Protein AF-A0A960M6W9-F1 (afdb_monomer)

pLDDT: mean 75.36, std 8.05, range [42.19, 85.88]

Radius of gyration: 15.69 Å; Cα contacts (8 Å, |Δi|>4): 176; chains: 1; bounding box: 35×28×47 Å

Solvent-accessible surface area (backbone atoms only — not comparable to full-atom values): 6642 Å² total; per-residue (Å²): 131,82,80,74,51,56,69,56,52,51,50,52,54,49,73,71,55,63,94,80,65,53,71,72,55,49,53,51,59,43,68,78,45,85,44,49,80,48,76,44,74,79,48,75,82,60,88,87,55,47,81,38,79,92,74,52,22,42,75,51,67,49,72,37,36,35,45,54,39,35,37,36,89,78,28,37,28,35,37,93,58,71,43,76,29,70,34,52,35,45,50,79,56,29,54,49,38,49,50,54,43,50,45,51,38,58,72,57,36,42,82,76,53,116

Foldseek 3Di:
DPPPDQLNQLVVLLVPQDLDDFPVRVVVSQVVGQKDKDKDWPDDDPPPWDQDPVQRFIPAKDKTWIWIWMAHPNWIKTAPGTFIFTAGRHPVVNRSSVSVSVSVGSVRIDTDGD

Structure (mmCIF, N/CA/C/O backbone):
data_AF-A0A960M6W9-F1
#
_entry.id   AF-A0A960M6W9-F1
#
loop_
_atom_site.group_PDB
_atom_site.id
_atom_site.type_symbol
_atom_site.label_atom_id
_atom_site.label_alt_id
_atom_site.label_comp_id
_atom_site.label_asym_id
_atom_site.label_entity_id
_atom_site.label_seq_id
_atom_site.pdbx_PDB_ins_code
_atom_site.Cartn_x
_atom_site.Cartn_y
_atom_site.Cartn_z
_atom_site.occupancy
_atom_site.B_iso_or_equiv
_atom_site.auth_seq_id
_atom_site.auth_comp_id
_atom_site.auth_asym_id
_atom_site.auth_atom_id
_atom_site.pdbx_PDB_model_num
ATOM 1 N N . MET A 1 1 ? -9.939 10.758 29.328 1.00 42.34 1 MET A N 1
ATOM 2 C CA . MET A 1 1 ? -9.368 10.614 27.974 1.00 42.34 1 MET A CA 1
ATOM 3 C C . MET A 1 1 ? -10.519 10.408 27.014 1.00 42.34 1 MET A C 1
ATOM 5 O O . MET A 1 1 ? -11.223 9.415 27.129 1.00 42.34 1 MET A O 1
ATOM 9 N N . THR A 1 2 ? -10.786 11.379 26.151 1.00 42.19 2 THR A N 1
ATOM 10 C CA . THR A 1 2 ? -11.757 11.247 25.062 1.00 42.19 2 THR A CA 1
ATOM 11 C C . THR A 1 2 ? -11.259 10.139 24.138 1.00 42.19 2 THR A C 1
ATOM 13 O O . THR A 1 2 ? -10.174 10.274 23.578 1.00 42.19 2 THR A O 1
ATOM 16 N N . MET A 1 3 ? -11.999 9.031 24.009 1.00 45.12 3 MET A N 1
ATOM 17 C CA . MET A 1 3 ? -11.728 8.047 22.957 1.00 45.12 3 MET A CA 1
ATOM 18 C C . MET A 1 3 ? -11.797 8.792 21.625 1.00 45.12 3 MET A C 1
ATOM 20 O O . MET A 1 3 ? -12.884 9.170 21.186 1.00 45.12 3 MET A O 1
ATOM 24 N N . GLN A 1 4 ? -10.649 9.049 20.997 1.00 57.34 4 GLN A N 1
ATOM 25 C CA . GLN A 1 4 ? -10.641 9.456 19.600 1.00 57.34 4 GLN A CA 1
ATOM 26 C C . GLN A 1 4 ? -11.316 8.329 18.822 1.00 57.34 4 GLN A C 1
ATOM 28 O O . GLN A 1 4 ? -10.872 7.180 18.846 1.00 57.34 4 GLN A O 1
ATOM 33 N N . ASN A 1 5 ? -12.460 8.648 18.218 1.00 74.25 5 ASN A N 1
ATOM 34 C CA . ASN A 1 5 ? -13.199 7.724 17.376 1.00 74.25 5 ASN A CA 1
ATOM 35 C C . ASN A 1 5 ? -12.236 7.215 16.293 1.00 74.25 5 ASN A C 1
ATOM 37 O O . ASN A 1 5 ? -11.674 8.016 15.555 1.00 74.25 5 ASN A O 1
ATOM 41 N N . ALA A 1 6 ? -12.026 5.900 16.211 1.00 73.38 6 ALA A N 1
ATOM 42 C CA . ALA A 1 6 ? -11.068 5.305 15.279 1.00 73.38 6 ALA A CA 1
ATOM 43 C C . ALA A 1 6 ? -11.304 5.753 13.823 1.00 73.38 6 ALA A C 1
ATOM 45 O O . ALA A 1 6 ? -10.352 6.037 13.099 1.00 73.38 6 ALA A O 1
ATOM 46 N N . SER A 1 7 ? -12.570 5.929 13.433 1.00 74.00 7 SER A N 1
ATOM 47 C CA . SER A 1 7 ? -12.940 6.459 12.114 1.00 74.00 7 SER A CA 1
ATOM 48 C C . SER A 1 7 ? -12.500 7.917 11.934 1.00 74.00 7 SER A C 1
ATOM 50 O O . SER A 1 7 ? -12.033 8.297 10.867 1.00 74.00 7 SER A O 1
ATOM 52 N N . TYR A 1 8 ? -12.597 8.729 12.992 1.00 78.06 8 TYR A N 1
ATOM 53 C CA . TYR A 1 8 ? -12.128 10.117 12.996 1.00 78.06 8 TYR A CA 1
ATOM 54 C C . TYR A 1 8 ? -10.600 10.198 12.871 1.00 78.06 8 TYR A C 1
ATOM 56 O O . TYR A 1 8 ? -10.098 11.034 12.125 1.00 78.06 8 TYR A O 1
ATOM 64 N N . THR A 1 9 ? -9.857 9.314 13.543 1.00 75.50 9 THR A N 1
ATOM 65 C CA . THR A 1 9 ? -8.392 9.239 13.420 1.00 75.50 9 THR A CA 1
ATOM 66 C C . THR A 1 9 ? -7.966 8.890 11.992 1.00 75.50 9 THR A C 1
ATOM 68 O O . THR A 1 9 ? -7.112 9.571 11.429 1.00 75.50 9 THR A O 1
ATOM 71 N N . ILE A 1 10 ? -8.602 7.886 11.375 1.00 75.38 10 ILE A N 1
ATOM 72 C CA . ILE A 1 10 ? -8.337 7.485 9.982 1.00 75.38 10 ILE A CA 1
ATOM 73 C C . ILE A 1 10 ? -8.648 8.631 9.014 1.00 75.38 10 ILE A C 1
ATOM 75 O O . ILE A 1 10 ? -7.830 8.960 8.152 1.00 75.38 10 ILE A O 1
ATOM 79 N N . GLN A 1 11 ? -9.801 9.284 9.191 1.00 75.31 11 GLN A N 1
ATOM 80 C CA . GLN A 1 11 ? -10.196 10.427 8.374 1.00 75.31 11 GLN A CA 1
ATOM 81 C C . GLN A 1 11 ? -9.175 11.570 8.481 1.00 75.31 11 GLN A C 1
ATOM 83 O O . GLN A 1 11 ? -8.697 12.070 7.464 1.00 75.31 11 GLN A O 1
ATOM 88 N N . LYS A 1 12 ? -8.792 11.958 9.705 1.00 75.56 12 LYS A N 1
ATOM 89 C CA . LYS A 1 12 ? -7.827 13.043 9.933 1.00 75.56 12 LYS A CA 1
ATOM 90 C C . LYS A 1 12 ? -6.442 12.723 9.387 1.00 75.56 12 LYS A C 1
ATOM 92 O O . LYS A 1 12 ? -5.793 13.611 8.840 1.00 75.56 12 LYS A O 1
ATOM 97 N N . PHE A 1 13 ? -5.998 11.473 9.488 1.00 75.56 13 PHE A N 1
ATOM 98 C CA . PHE A 1 13 ? -4.740 11.047 8.883 1.00 75.56 13 PHE A CA 1
ATOM 99 C C . PHE A 1 13 ? -4.743 11.228 7.363 1.00 75.56 13 PHE A C 1
ATOM 101 O O . PHE A 1 13 ? -3.804 11.790 6.804 1.00 75.56 13 PHE A O 1
ATOM 108 N N . SER A 1 14 ? -5.821 10.817 6.697 1.00 71.25 14 SER A N 1
ATOM 109 C CA . SER A 1 14 ? -5.937 10.960 5.247 1.00 71.25 14 SER A CA 1
ATOM 110 C C . SER A 1 14 ? -6.035 12.421 4.782 1.00 71.25 14 SER A C 1
ATOM 112 O O . SER A 1 14 ? -5.456 12.797 3.758 1.00 71.25 14 SER A O 1
ATOM 114 N N . GLU A 1 15 ? -6.723 13.274 5.550 1.00 72.19 15 GLU A N 1
ATOM 115 C CA . GLU A 1 15 ? -6.783 14.724 5.308 1.00 72.19 15 GLU A CA 1
ATOM 116 C C . GLU A 1 15 ? -5.389 15.373 5.380 1.00 72.19 15 GLU A C 1
ATOM 118 O O . GLU A 1 15 ? -5.071 16.246 4.572 1.00 72.19 15 GLU A O 1
ATOM 123 N N . ASN A 1 16 ? -4.534 14.899 6.290 1.00 68.00 16 ASN A N 1
ATOM 124 C CA . ASN A 1 16 ? -3.174 15.400 6.503 1.00 68.00 16 ASN A CA 1
ATOM 125 C C . ASN A 1 16 ? -2.128 14.800 5.553 1.00 68.00 16 ASN A C 1
ATOM 127 O O . ASN A 1 16 ? -0.936 14.997 5.773 1.00 68.00 16 ASN A O 1
ATOM 131 N N . PHE A 1 17 ? -2.542 14.080 4.508 1.00 66.00 17 PHE A N 1
ATOM 132 C CA . PHE A 1 17 ? -1.644 13.456 3.539 1.00 66.00 17 PHE A CA 1
ATOM 133 C C . PHE A 1 17 ? -1.395 14.384 2.326 1.00 66.00 17 PHE A C 1
ATOM 135 O O . PHE A 1 17 ? -2.257 14.460 1.433 1.00 66.00 17 PHE A O 1
ATOM 142 N N . PRO A 1 18 ? -0.261 15.119 2.255 1.00 62.88 18 PRO A N 1
ATOM 143 C CA . PRO A 1 18 ? 0.107 15.923 1.095 1.00 62.88 18 PRO A CA 1
ATOM 144 C C . PRO A 1 18 ? 0.185 15.115 -0.200 1.00 62.88 18 PRO A C 1
ATOM 146 O O . PRO A 1 18 ? 0.580 13.955 -0.202 1.00 62.88 18 PRO A O 1
ATOM 149 N N . LYS A 1 19 ? -0.097 15.786 -1.325 1.00 58.53 19 LYS A N 1
ATOM 150 C CA . LYS A 1 19 ? 0.088 15.232 -2.681 1.00 58.53 19 LYS A CA 1
ATOM 151 C C . LYS A 1 19 ? 1.548 14.898 -3.010 1.00 58.53 19 LYS A C 1
ATOM 153 O O . LYS A 1 19 ? 1.804 14.161 -3.947 1.00 58.53 19 LYS A O 1
ATOM 158 N N . ILE A 1 20 ? 2.510 15.477 -2.287 1.00 58.44 20 ILE A N 1
ATOM 159 C CA . ILE A 1 20 ? 3.940 15.202 -2.456 1.00 58.44 20 ILE A CA 1
ATOM 160 C C . ILE A 1 20 ? 4.497 14.840 -1.083 1.00 58.44 20 ILE A C 1
ATOM 162 O O . ILE A 1 20 ? 4.902 15.704 -0.308 1.00 58.44 20 ILE A O 1
ATOM 166 N N . ILE A 1 21 ? 4.469 13.550 -0.779 1.00 65.69 21 ILE A N 1
ATOM 167 C CA . ILE A 1 21 ? 5.157 12.941 0.357 1.00 65.69 21 ILE A CA 1
ATOM 168 C C . ILE A 1 21 ? 6.242 12.033 -0.207 1.00 65.69 21 ILE A C 1
ATOM 170 O O . ILE A 1 21 ? 6.037 11.398 -1.235 1.00 65.69 21 ILE A O 1
ATOM 174 N N . LYS A 1 22 ? 7.392 11.960 0.462 1.00 70.19 22 LYS A N 1
ATOM 175 C CA . LYS A 1 22 ? 8.356 10.873 0.254 1.00 70.19 22 LYS A CA 1
ATOM 176 C C . LYS A 1 22 ? 8.085 9.733 1.240 1.00 70.19 22 LYS A C 1
ATOM 178 O O . LYS A 1 22 ? 7.663 9.993 2.363 1.00 70.19 22 LYS A O 1
ATOM 183 N N . ILE A 1 23 ? 8.424 8.490 0.910 1.00 69.06 23 ILE A N 1
ATOM 184 C CA . ILE A 1 23 ? 8.263 7.279 1.735 1.00 69.06 23 ILE A CA 1
ATOM 185 C C . ILE A 1 23 ? 8.838 7.484 3.137 1.00 69.06 23 ILE A C 1
ATOM 187 O O . ILE A 1 23 ? 8.216 7.102 4.121 1.00 69.06 23 ILE A O 1
ATOM 191 N N . LYS A 1 24 ? 9.995 8.147 3.261 1.00 71.06 24 LYS A N 1
ATOM 192 C CA . LYS A 1 24 ? 10.576 8.464 4.577 1.00 71.06 24 LYS A CA 1
ATOM 193 C C . LYS A 1 24 ? 9.666 9.369 5.413 1.00 71.06 24 LYS A C 1
ATOM 195 O O . LYS A 1 24 ? 9.495 9.118 6.595 1.00 71.06 24 LYS A O 1
ATOM 200 N N . GLN A 1 25 ? 9.065 10.389 4.802 1.00 70.50 25 GLN A N 1
ATOM 201 C CA . GLN A 1 25 ? 8.124 11.286 5.480 1.00 70.50 25 GLN A CA 1
ATOM 202 C C . GLN A 1 25 ? 6.811 10.570 5.806 1.00 70.50 25 GLN A C 1
ATOM 204 O O . GLN A 1 25 ? 6.252 10.796 6.870 1.00 70.50 25 GLN A O 1
ATOM 209 N N . PHE A 1 26 ? 6.349 9.669 4.932 1.00 74.88 26 PHE A N 1
ATOM 210 C CA . PHE A 1 26 ? 5.200 8.806 5.209 1.00 74.88 26 PHE A CA 1
ATOM 211 C C . PHE A 1 26 ? 5.433 7.932 6.445 1.00 74.88 26 PHE A C 1
ATOM 213 O O . PHE A 1 26 ? 4.577 7.876 7.320 1.00 74.88 26 PHE A O 1
ATOM 220 N N . ILE A 1 27 ? 6.598 7.284 6.538 1.00 71.00 27 ILE A N 1
ATOM 221 C CA . ILE A 1 27 ? 6.949 6.432 7.680 1.00 71.00 27 ILE A CA 1
ATOM 222 C C . ILE A 1 27 ? 6.912 7.232 8.985 1.00 71.00 27 ILE A C 1
ATOM 224 O O . ILE A 1 27 ? 6.342 6.759 9.964 1.00 71.00 27 ILE A O 1
ATOM 228 N N . GLU A 1 28 ? 7.478 8.440 9.004 1.00 75.44 28 GLU A N 1
ATOM 229 C CA . GLU A 1 28 ? 7.428 9.299 10.193 1.00 75.44 28 GLU A CA 1
ATOM 230 C C . GLU A 1 28 ? 5.993 9.742 10.518 1.00 75.44 28 GLU A C 1
ATOM 232 O O . GLU A 1 28 ? 5.568 9.622 11.664 1.00 75.44 28 GLU A O 1
ATOM 237 N N . LEU A 1 29 ? 5.197 10.121 9.512 1.00 73.06 29 LEU A N 1
ATOM 238 C CA . LEU A 1 29 ? 3.785 10.468 9.705 1.00 73.06 29 LEU A CA 1
ATOM 239 C C . LEU A 1 29 ? 2.959 9.317 10.279 1.00 73.06 29 LEU A C 1
ATOM 241 O O . LEU A 1 29 ? 2.060 9.573 11.067 1.00 73.06 29 LEU A O 1
ATOM 245 N N . VAL A 1 30 ? 3.224 8.066 9.894 1.00 75.56 30 VAL A N 1
ATOM 246 C CA . VAL A 1 30 ? 2.539 6.900 10.474 1.00 75.56 30 VAL A CA 1
ATOM 247 C C . VAL A 1 30 ? 2.988 6.670 11.918 1.00 75.56 30 VAL A C 1
ATOM 249 O O . VAL A 1 30 ? 2.145 6.438 12.778 1.00 75.56 30 VAL A O 1
ATOM 252 N N . LYS A 1 31 ? 4.291 6.785 12.210 1.00 75.25 31 LYS A N 1
ATOM 253 C CA . LYS A 1 31 ? 4.834 6.609 13.571 1.00 75.25 31 LYS A CA 1
ATOM 254 C C . LYS A 1 31 ? 4.301 7.628 14.577 1.00 75.25 31 LYS A C 1
ATOM 256 O O . LYS A 1 31 ? 4.180 7.306 15.753 1.00 75.25 31 LYS A O 1
ATOM 261 N N . GLU A 1 32 ? 4.021 8.851 14.136 1.00 77.50 32 GLU A N 1
ATOM 262 C CA . GLU A 1 32 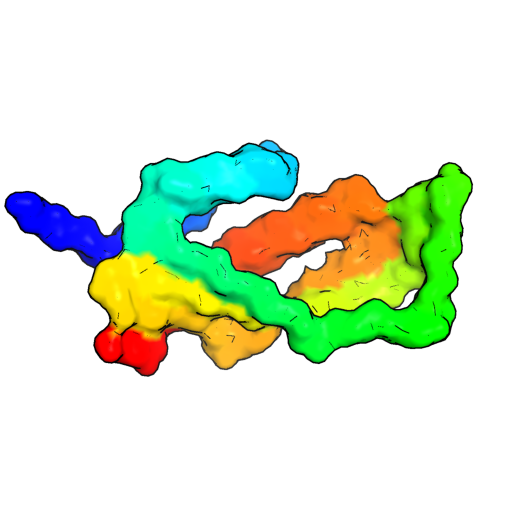? 3.475 9.912 14.990 1.00 77.50 32 GLU A CA 1
ATOM 263 C C . GLU A 1 32 ? 1.994 9.696 15.359 1.00 77.50 32 GLU A C 1
ATOM 265 O O . GLU A 1 32 ? 1.452 10.434 16.185 1.00 77.50 32 GLU A O 1
ATOM 270 N N . GLN A 1 33 ? 1.318 8.705 14.766 1.00 73.12 33 GLN A N 1
ATOM 271 C CA . GLN A 1 33 ? -0.111 8.464 14.960 1.00 73.12 33 GLN A CA 1
ATOM 272 C C . GLN A 1 33 ? -0.397 7.281 15.889 1.00 73.12 33 GLN A C 1
ATOM 274 O O . GLN A 1 33 ? 0.427 6.406 16.128 1.00 73.12 33 GLN A O 1
ATOM 279 N N . VAL A 1 34 ? -1.628 7.239 16.401 1.00 77.81 34 VAL A N 1
ATOM 280 C CA . VAL A 1 34 ? -2.128 6.199 17.323 1.00 77.81 34 VAL A CA 1
ATOM 281 C C . VAL A 1 34 ? -2.654 4.947 16.605 1.00 77.81 34 VAL A C 1
ATOM 283 O O . VAL A 1 34 ? -3.575 4.286 17.089 1.00 77.81 34 VAL A O 1
ATOM 286 N N . PHE A 1 35 ? -2.128 4.641 15.421 1.00 77.00 35 PHE A N 1
ATOM 287 C CA . PHE A 1 35 ? -2.540 3.479 14.642 1.00 77.00 35 PHE A CA 1
ATOM 288 C C . PHE A 1 35 ? -1.358 2.825 13.939 1.00 77.00 35 PHE A C 1
ATOM 290 O O . PHE A 1 35 ? -0.337 3.452 13.674 1.00 77.00 35 PHE A O 1
ATOM 297 N N . GLU A 1 36 ? -1.544 1.564 13.578 1.00 80.94 36 GLU A N 1
ATOM 298 C CA . GLU A 1 36 ? -0.593 0.794 12.786 1.00 80.94 36 GLU A CA 1
ATOM 299 C C . GLU A 1 36 ? -1.127 0.639 11.357 1.00 80.94 36 GLU A C 1
ATOM 301 O O . GLU A 1 36 ? -2.329 0.443 11.162 1.00 80.94 36 GLU A O 1
ATOM 306 N N . ILE A 1 37 ? -0.245 0.744 10.357 1.00 81.19 37 ILE A N 1
ATOM 307 C CA . ILE A 1 37 ? -0.551 0.422 8.956 1.00 81.19 37 ILE A CA 1
ATOM 308 C C . ILE A 1 37 ? 0.347 -0.729 8.522 1.00 81.19 37 ILE A C 1
ATOM 310 O O . ILE A 1 37 ? 1.571 -0.605 8.513 1.00 81.19 37 ILE A O 1
ATOM 314 N N . GLU A 1 38 ? -0.277 -1.815 8.089 1.00 81.19 38 GLU A N 1
ATOM 315 C CA . GLU A 1 38 ? 0.365 -2.935 7.410 1.00 81.19 38 GLU A CA 1
ATOM 316 C C . GLU A 1 38 ? -0.043 -2.909 5.932 1.00 81.19 38 GLU A C 1
ATOM 318 O O . GLU A 1 38 ? -1.198 -2.632 5.609 1.00 81.19 38 GLU A O 1
ATOM 323 N N . ILE A 1 39 ? 0.896 -3.155 5.017 1.00 76.00 39 ILE A N 1
ATOM 324 C CA . ILE A 1 39 ? 0.630 -3.171 3.572 1.00 76.00 39 ILE A CA 1
ATOM 325 C C . ILE A 1 39 ? 1.148 -4.483 3.003 1.00 76.00 39 ILE A C 1
ATOM 327 O O . ILE A 1 39 ? 2.357 -4.679 2.886 1.00 76.00 39 ILE A O 1
ATOM 331 N N . ASP A 1 40 ? 0.223 -5.345 2.591 1.00 77.38 40 ASP A N 1
ATOM 332 C CA . ASP A 1 40 ? 0.566 -6.578 1.893 1.00 77.38 40 ASP A CA 1
ATOM 333 C C . ASP A 1 40 ? 0.602 -6.351 0.385 1.00 77.38 40 ASP A C 1
ATOM 335 O O . ASP A 1 40 ? -0.373 -5.883 -0.209 1.00 77.38 40 ASP A O 1
ATOM 339 N N . PHE A 1 41 ? 1.705 -6.740 -0.253 1.00 72.81 41 PHE A N 1
ATOM 340 C CA . PHE A 1 41 ? 1.821 -6.774 -1.709 1.00 72.81 41 PHE A CA 1
ATOM 341 C C . PHE A 1 41 ? 1.444 -8.169 -2.207 1.00 72.81 41 PHE A C 1
ATOM 343 O O . PHE A 1 41 ? 2.179 -9.136 -2.008 1.00 72.81 41 PHE A O 1
ATOM 350 N N . ILE A 1 42 ? 0.290 -8.281 -2.863 1.00 70.06 42 ILE A N 1
ATOM 351 C CA . ILE A 1 42 ? -0.268 -9.574 -3.292 1.00 70.06 42 ILE A CA 1
ATOM 352 C C . ILE A 1 42 ? 0.303 -10.005 -4.653 1.00 70.06 42 ILE A C 1
ATOM 354 O O . ILE A 1 42 ? 0.307 -11.191 -4.984 1.00 70.06 42 ILE A O 1
ATOM 358 N N . GLN A 1 43 ? 0.835 -9.068 -5.443 1.00 69.56 43 GLN A N 1
ATOM 359 C CA . GLN A 1 43 ? 1.309 -9.347 -6.797 1.00 69.56 43 GLN A CA 1
ATOM 360 C C . GLN A 1 43 ? 2.823 -9.161 -6.927 1.00 69.56 43 GLN A C 1
ATOM 362 O O . GLN A 1 43 ? 3.364 -8.099 -6.627 1.00 69.56 43 GLN A O 1
ATOM 367 N N . ARG A 1 44 ? 3.508 -10.214 -7.393 1.00 64.06 44 ARG A N 1
ATOM 368 C CA . ARG A 1 44 ? 4.932 -10.164 -7.753 1.00 64.06 44 ARG A CA 1
ATOM 369 C C . ARG A 1 44 ? 5.082 -9.479 -9.109 1.00 64.06 44 ARG A C 1
ATOM 371 O O . ARG A 1 44 ? 4.251 -9.693 -9.992 1.00 64.06 44 ARG A O 1
ATOM 378 N N . ILE A 1 45 ? 6.151 -8.697 -9.267 1.00 70.25 45 ILE A N 1
ATOM 379 C CA . ILE A 1 45 ? 6.531 -8.089 -10.549 1.00 70.25 45 ILE A CA 1
ATOM 380 C C . ILE A 1 45 ? 6.519 -9.192 -11.621 1.00 70.25 45 ILE A C 1
ATOM 382 O O . ILE A 1 45 ? 7.154 -10.232 -11.409 1.00 70.25 45 ILE A O 1
ATOM 386 N N . PRO A 1 46 ? 5.783 -9.020 -12.735 1.00 70.94 46 PRO A N 1
ATOM 387 C CA . PRO A 1 46 ? 5.760 -10.005 -13.807 1.00 70.94 46 PRO A CA 1
ATOM 388 C C . PRO A 1 46 ? 7.181 -10.343 -14.266 1.00 70.94 46 PRO A C 1
ATOM 390 O O . PRO A 1 46 ? 7.950 -9.443 -14.583 1.00 70.94 46 PRO A O 1
ATOM 393 N N . GLY A 1 47 ? 7.523 -11.633 -14.360 1.00 68.62 47 GLY A N 1
ATOM 394 C CA . GLY A 1 47 ? 8.873 -12.071 -14.755 1.00 68.62 47 GLY A CA 1
ATOM 395 C C . GLY A 1 47 ? 9.293 -11.663 -16.176 1.00 68.62 47 GLY A C 1
ATOM 396 O O . GLY A 1 47 ? 10.453 -11.814 -16.536 1.00 68.62 47 GLY A O 1
ATOM 397 N N . ILE A 1 48 ? 8.356 -11.140 -16.972 1.00 78.75 48 ILE A N 1
ATOM 398 C CA . ILE A 1 48 ? 8.596 -10.562 -18.300 1.00 78.75 48 ILE A CA 1
ATOM 399 C C . ILE A 1 48 ? 9.167 -9.136 -18.245 1.00 78.75 48 ILE A C 1
ATOM 401 O O . ILE A 1 48 ? 9.656 -8.643 -19.258 1.00 78.75 48 ILE A O 1
ATOM 405 N N . LEU A 1 49 ? 9.092 -8.459 -17.094 1.00 79.50 49 LEU A N 1
ATOM 406 C CA . LEU A 1 49 ? 9.655 -7.124 -16.926 1.00 79.50 49 LEU A CA 1
ATOM 407 C C . LEU A 1 49 ? 11.129 -7.210 -16.544 1.00 79.50 49 LEU A C 1
ATOM 409 O O . LEU A 1 49 ? 11.499 -7.857 -15.566 1.00 79.50 49 LEU A O 1
ATOM 413 N N . THR A 1 50 ? 11.966 -6.505 -17.299 1.00 80.56 50 THR A N 1
ATOM 414 C CA . THR A 1 50 ? 13.398 -6.379 -17.016 1.00 80.56 50 THR A CA 1
ATOM 415 C C . THR A 1 50 ? 13.665 -5.065 -16.292 1.00 80.56 50 THR A C 1
ATOM 417 O O . THR A 1 50 ? 13.179 -4.016 -16.714 1.00 80.56 50 THR A O 1
ATOM 420 N N . TRP A 1 51 ? 14.452 -5.110 -15.216 1.00 80.62 51 TRP A N 1
ATOM 421 C CA . TRP A 1 51 ? 14.975 -3.910 -14.563 1.00 80.62 51 TRP A CA 1
ATOM 422 C C . TRP A 1 51 ? 16.155 -3.336 -15.353 1.00 80.62 51 TRP A C 1
ATOM 424 O O . TRP A 1 51 ? 17.137 -4.042 -15.591 1.00 80.62 51 TRP A O 1
ATOM 434 N N . ASN A 1 52 ? 16.084 -2.056 -15.722 1.00 80.19 52 ASN A N 1
ATOM 435 C CA . ASN A 1 52 ? 17.187 -1.323 -16.330 1.00 80.19 52 ASN A CA 1
ATOM 436 C C . ASN A 1 52 ? 17.827 -0.376 -15.296 1.00 80.19 52 ASN A C 1
ATOM 438 O O . ASN A 1 52 ? 17.266 0.683 -15.000 1.00 80.19 52 ASN A O 1
ATOM 442 N N . PRO A 1 53 ? 19.018 -0.706 -14.764 1.00 77.56 53 PRO A N 1
ATOM 443 C CA . PRO A 1 53 ? 19.665 0.103 -13.735 1.00 77.56 53 PRO A CA 1
ATOM 444 C C . PRO A 1 53 ? 20.153 1.464 -14.250 1.00 77.56 53 PRO A C 1
ATOM 446 O O . PRO A 1 53 ? 20.246 2.399 -13.462 1.00 77.56 53 PRO A O 1
ATOM 449 N N . ASN A 1 54 ? 20.434 1.606 -15.551 1.00 80.81 54 ASN A N 1
ATOM 450 C CA . ASN A 1 54 ? 20.957 2.856 -16.117 1.00 80.81 54 ASN A CA 1
ATOM 451 C C . ASN A 1 54 ? 19.892 3.957 -16.181 1.00 80.81 54 ASN A C 1
ATOM 453 O O . ASN A 1 54 ? 20.208 5.134 -16.041 1.00 80.81 54 ASN A O 1
ATOM 457 N N . SER A 1 55 ? 18.636 3.571 -16.404 1.00 78.62 55 SER A N 1
ATOM 458 C CA . SER A 1 55 ? 17.484 4.476 -16.451 1.00 78.62 55 SER A CA 1
ATOM 459 C C . 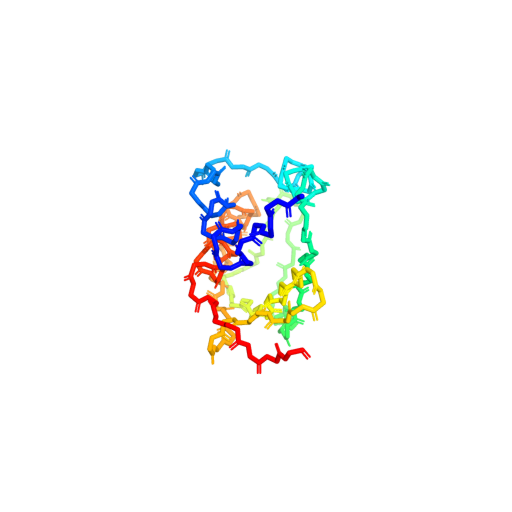SER A 1 55 ? 16.619 4.409 -15.195 1.00 78.62 55 SER A C 1
ATOM 461 O O . SER A 1 55 ? 15.620 5.119 -15.118 1.00 78.62 55 SER A O 1
ATOM 463 N N . ASN A 1 56 ? 16.991 3.571 -14.219 1.00 73.44 56 ASN A N 1
ATOM 464 C CA . ASN A 1 56 ? 16.238 3.349 -12.987 1.00 73.44 56 ASN A CA 1
ATOM 465 C C . ASN A 1 56 ? 14.752 3.016 -13.277 1.00 73.44 56 ASN A C 1
ATOM 467 O O . ASN A 1 56 ? 13.843 3.553 -12.639 1.00 73.44 56 ASN A O 1
ATOM 471 N N . SER A 1 57 ? 14.508 2.164 -14.282 1.00 76.88 57 SER A N 1
ATOM 472 C CA . SER A 1 57 ? 13.171 1.892 -14.828 1.00 76.88 57 SER A CA 1
ATOM 473 C C . SER A 1 57 ? 12.934 0.414 -15.154 1.00 76.88 57 SER A C 1
ATOM 475 O O . SER A 1 57 ? 13.872 -0.340 -15.420 1.00 76.88 57 SER A O 1
ATOM 477 N N . PHE A 1 58 ? 11.668 -0.006 -15.183 1.00 81.81 58 PHE A N 1
ATOM 478 C CA . PHE A 1 58 ? 11.278 -1.299 -15.759 1.00 81.81 58 PHE A CA 1
ATOM 479 C C . PHE A 1 58 ? 11.105 -1.190 -17.278 1.00 81.81 58 PHE A C 1
ATOM 481 O O . PHE A 1 58 ? 10.865 -0.108 -17.806 1.00 81.81 58 PHE A O 1
ATOM 488 N N . SER A 1 59 ? 11.187 -2.317 -17.988 1.00 81.38 59 SER A N 1
ATOM 489 C CA . SER A 1 59 ? 10.953 -2.401 -19.439 1.00 81.38 59 SER A CA 1
ATOM 490 C C . SER A 1 59 ? 9.488 -2.202 -19.866 1.00 81.38 59 SER A C 1
ATOM 492 O O . SER A 1 59 ? 9.163 -2.441 -21.026 1.00 81.38 59 SER A O 1
ATOM 494 N N . GLY A 1 60 ? 8.599 -1.860 -18.931 1.00 80.81 60 GLY A N 1
ATOM 495 C CA . GLY A 1 60 ? 7.172 -1.664 -19.157 1.00 80.81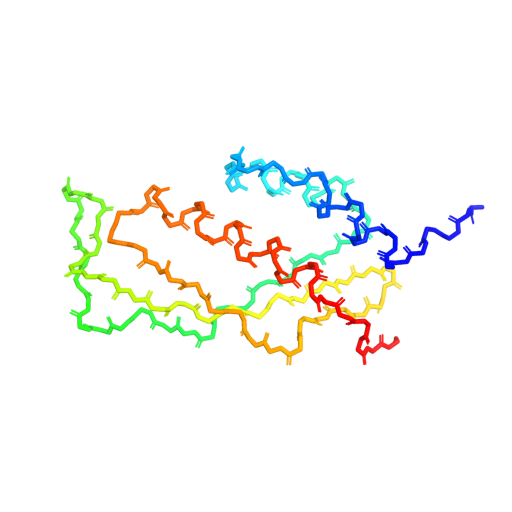 60 GLY A CA 1
ATOM 496 C C . GLY A 1 60 ? 6.408 -1.403 -17.856 1.00 80.81 60 GLY A C 1
ATOM 497 O O . GLY A 1 60 ? 6.936 -1.583 -16.755 1.00 80.81 60 GLY A O 1
ATOM 498 N N . GLU A 1 61 ? 5.153 -0.984 -17.995 1.00 81.19 61 GLU A N 1
ATOM 499 C CA . GLU A 1 61 ? 4.225 -0.771 -16.880 1.00 81.19 61 GLU A CA 1
ATOM 500 C C . GLU A 1 61 ? 3.680 -2.098 -16.321 1.00 81.19 61 GLU A C 1
ATOM 502 O O . GLU A 1 61 ? 3.562 -3.102 -17.029 1.00 81.19 61 GLU A O 1
ATOM 507 N N . TYR A 1 62 ? 3.276 -2.098 -15.050 1.00 79.25 62 TYR A N 1
ATOM 508 C CA . TYR A 1 62 ? 2.542 -3.213 -14.445 1.00 79.25 62 TYR A CA 1
ATOM 509 C C . TYR A 1 62 ? 1.615 -2.750 -13.327 1.00 79.25 62 TYR A C 1
ATOM 511 O O . TYR A 1 62 ? 1.662 -1.609 -12.882 1.00 79.25 62 TYR A O 1
ATOM 519 N N . ASN A 1 63 ? 0.764 -3.664 -12.869 1.00 81.00 63 ASN A N 1
ATOM 520 C CA . ASN A 1 63 ? -0.130 -3.437 -11.745 1.00 81.00 63 ASN A CA 1
ATOM 521 C C . ASN A 1 63 ? 0.426 -4.107 -10.485 1.00 81.00 63 ASN A C 1
ATOM 523 O O . ASN A 1 63 ? 0.800 -5.282 -10.520 1.00 81.00 63 ASN A O 1
ATOM 527 N N . LEU A 1 64 ? 0.449 -3.369 -9.376 1.00 79.50 64 LEU A N 1
ATOM 528 C CA . LEU A 1 64 ? 0.642 -3.910 -8.034 1.00 79.50 64 LEU A CA 1
ATOM 529 C C . LEU A 1 64 ? -0.699 -3.931 -7.313 1.00 79.50 64 LEU A C 1
ATOM 531 O O . LEU A 1 64 ? -1.365 -2.906 -7.192 1.00 79.50 64 LEU A O 1
ATOM 535 N N . LEU A 1 65 ? -1.071 -5.092 -6.788 1.00 82.00 65 LEU A N 1
ATOM 536 C CA . LEU A 1 65 ? -2.195 -5.204 -5.868 1.00 82.00 65 LEU A CA 1
ATOM 537 C C . LEU A 1 65 ? -1.687 -5.059 -4.439 1.00 82.00 65 LEU A C 1
ATOM 539 O O . LEU A 1 65 ? -0.838 -5.843 -4.005 1.00 82.00 65 LEU A O 1
ATOM 543 N N . VAL A 1 66 ? -2.234 -4.083 -3.719 1.00 81.06 66 VAL A N 1
ATOM 544 C CA . VAL A 1 66 ? -1.937 -3.858 -2.304 1.00 81.06 66 VAL A CA 1
ATOM 545 C C . VAL A 1 66 ? -3.170 -4.049 -1.436 1.00 81.06 66 VAL A C 1
ATOM 547 O O . VAL A 1 66 ? -4.290 -3.708 -1.828 1.00 81.06 66 VAL A O 1
ATOM 550 N N . TYR A 1 67 ? -2.957 -4.579 -0.238 1.00 82.44 67 TYR A N 1
ATOM 551 C CA . TYR A 1 67 ? -4.001 -4.767 0.761 1.00 82.44 67 TYR A CA 1
ATOM 552 C C . TYR A 1 67 ? -3.598 -4.078 2.068 1.00 82.44 67 TYR A C 1
ATOM 554 O O . TYR A 1 67 ? -2.954 -4.691 2.919 1.00 82.44 67 TYR A O 1
ATOM 562 N N . PRO A 1 68 ? -3.905 -2.779 2.220 1.00 82.00 68 PRO A N 1
ATOM 563 C CA . PRO A 1 68 ? -3.596 -2.066 3.444 1.00 82.00 68 PRO A CA 1
ATOM 564 C C . PRO A 1 68 ? -4.553 -2.485 4.559 1.00 82.00 68 PRO A C 1
ATOM 566 O O . PRO A 1 68 ? -5.773 -2.492 4.384 1.00 82.00 68 PRO A O 1
ATOM 569 N N . ARG A 1 69 ? -3.991 -2.807 5.718 1.00 84.50 69 ARG A N 1
ATOM 570 C CA . ARG A 1 69 ? -4.704 -3.104 6.958 1.00 84.50 69 ARG A CA 1
ATOM 571 C C . ARG A 1 69 ? -4.327 -2.036 7.975 1.00 84.50 69 ARG A C 1
ATOM 573 O O . ARG A 1 69 ? -3.147 -1.765 8.176 1.00 84.50 69 ARG A O 1
ATOM 580 N N . ILE A 1 70 ? -5.330 -1.394 8.564 1.00 85.88 70 ILE A N 1
ATOM 581 C CA . ILE A 1 70 ? -5.139 -0.316 9.537 1.00 85.88 70 ILE A CA 1
ATOM 582 C C . ILE A 1 70 ? -5.702 -0.780 10.871 1.00 85.88 70 ILE A C 1
ATOM 584 O O . ILE A 1 70 ? -6.882 -1.128 10.952 1.00 85.88 70 ILE A O 1
ATOM 588 N N . THR A 1 71 ? -4.884 -0.732 11.913 1.00 84.56 71 THR A N 1
ATOM 589 C CA . THR A 1 71 ? -5.289 -1.117 13.265 1.00 84.56 71 THR A CA 1
ATOM 590 C C . THR A 1 71 ? -5.299 0.113 14.154 1.00 84.56 71 THR A C 1
ATOM 592 O O . THR A 1 71 ? -4.260 0.729 14.379 1.00 84.56 71 THR A O 1
ATOM 595 N N . VAL A 1 72 ? -6.468 0.476 14.686 1.00 81.94 72 VAL A N 1
ATOM 596 C CA . VAL A 1 72 ? -6.624 1.604 15.618 1.00 81.94 72 VAL A CA 1
ATOM 597 C C . VAL A 1 72 ? -7.259 1.091 16.901 1.00 81.94 72 VAL A C 1
ATOM 599 O O . VAL A 1 72 ? -8.398 0.625 16.880 1.00 81.94 72 VAL A O 1
ATOM 602 N N . ASN A 1 73 ? -6.554 1.192 18.031 1.00 83.81 73 ASN A N 1
ATOM 603 C CA . ASN A 1 73 ? -7.054 0.733 19.335 1.00 83.81 73 ASN A CA 1
ATOM 604 C C . ASN A 1 73 ? -7.601 -0.715 19.302 1.00 83.81 73 ASN A C 1
ATOM 606 O O . ASN A 1 73 ? -8.680 -0.983 19.829 1.00 83.81 73 ASN A O 1
ATOM 610 N N . GLY A 1 74 ? -6.898 -1.628 18.622 1.00 80.81 74 GLY A N 1
ATOM 611 C CA . GLY A 1 74 ? -7.289 -3.038 18.472 1.00 80.81 74 GLY A CA 1
ATOM 612 C C . GLY A 1 74 ? -8.340 -3.326 17.392 1.00 80.81 74 GLY A C 1
ATOM 613 O O . GLY A 1 74 ? -8.538 -4.484 17.043 1.00 80.81 74 GLY A O 1
ATOM 614 N N . LYS A 1 75 ? -8.969 -2.296 16.810 1.00 79.25 75 LYS A N 1
ATOM 615 C CA . LYS A 1 75 ? -9.961 -2.454 15.738 1.00 79.25 75 LYS A CA 1
ATOM 616 C C . LYS A 1 75 ? -9.303 -2.430 14.369 1.00 79.25 75 LYS A C 1
ATOM 618 O O . LYS A 1 75 ? -8.538 -1.511 14.073 1.00 79.25 75 LYS A O 1
ATOM 623 N N . ASN A 1 76 ? -9.680 -3.382 13.519 1.00 84.75 76 ASN A N 1
ATOM 624 C CA . ASN A 1 76 ? -9.149 -3.508 12.164 1.00 84.75 76 ASN A CA 1
ATOM 625 C C . ASN A 1 76 ? -10.046 -2.821 11.130 1.00 84.75 76 ASN A C 1
ATOM 627 O O . ASN A 1 76 ? -11.267 -3.021 11.094 1.00 84.75 76 ASN A O 1
ATOM 631 N N . PHE A 1 77 ? -9.407 -2.070 10.243 1.00 84.75 77 PHE A N 1
ATOM 632 C CA . PHE A 1 77 ? -10.003 -1.395 9.102 1.00 84.75 77 PHE A CA 1
ATOM 633 C C . PHE A 1 77 ? -9.282 -1.839 7.836 1.00 84.75 77 PHE A C 1
ATOM 635 O O . PHE A 1 77 ? -8.053 -1.907 7.791 1.00 84.75 77 PHE A O 1
ATOM 642 N N . ALA A 1 78 ? -10.056 -2.132 6.800 1.00 84.88 78 ALA A N 1
ATOM 643 C CA . ALA A 1 78 ? -9.532 -2.534 5.507 1.00 84.88 78 ALA A CA 1
ATOM 644 C C . ALA A 1 78 ? -10.394 -1.931 4.393 1.00 84.88 78 ALA A C 1
ATOM 646 O O . ALA A 1 78 ? -11.600 -1.727 4.596 1.00 84.88 78 ALA A O 1
ATOM 647 N N . PRO A 1 79 ? -9.808 -1.658 3.218 1.00 82.56 79 PRO A N 1
ATOM 648 C CA . PRO A 1 79 ? -10.579 -1.304 2.042 1.00 82.56 79 PRO A CA 1
ATOM 649 C C . PRO A 1 79 ? -11.439 -2.500 1.597 1.00 82.56 79 PRO A C 1
ATOM 651 O O . PRO A 1 79 ? -11.081 -3.656 1.835 1.00 82.56 79 PRO A O 1
ATOM 654 N N . PRO A 1 80 ? -12.564 -2.257 0.903 1.00 79.69 80 PRO A N 1
ATOM 655 C CA . PRO A 1 80 ? -13.493 -3.314 0.495 1.00 79.69 80 PRO A CA 1
ATOM 656 C C . PRO A 1 80 ? -12.911 -4.281 -0.550 1.00 79.69 80 PRO A C 1
ATOM 658 O O . PRO A 1 80 ? -13.474 -5.350 -0.781 1.00 79.69 80 PRO A O 1
ATOM 661 N N . LYS A 1 81 ? -11.826 -3.891 -1.233 1.00 82.25 81 LYS A N 1
ATOM 662 C CA . LYS A 1 81 ? -11.113 -4.675 -2.249 1.00 82.25 81 LYS A CA 1
ATOM 663 C C . LYS A 1 81 ? -9.625 -4.324 -2.216 1.00 82.25 81 LYS A C 1
ATOM 665 O O . LYS A 1 81 ? -9.259 -3.247 -1.749 1.00 82.25 81 LYS A O 1
ATOM 670 N N . ALA A 1 82 ? -8.791 -5.206 -2.772 1.00 82.50 82 ALA A N 1
ATOM 671 C CA . ALA A 1 82 ? -7.390 -4.892 -3.035 1.00 82.50 82 ALA A CA 1
ATOM 672 C C . ALA A 1 82 ? -7.279 -3.628 -3.900 1.00 82.50 82 ALA A C 1
ATOM 674 O O . ALA A 1 82 ? -8.031 -3.456 -4.865 1.00 82.50 82 ALA A O 1
ATOM 675 N N . VAL A 1 83 ? -6.342 -2.754 -3.548 1.00 82.75 83 VAL A N 1
ATOM 676 C CA . VAL A 1 83 ? -6.094 -1.514 -4.278 1.00 82.75 83 VAL A CA 1
ATOM 677 C C . VAL A 1 83 ? -5.110 -1.794 -5.397 1.00 82.75 83 VAL A C 1
ATOM 679 O O . VAL A 1 83 ? -4.055 -2.384 -5.179 1.00 82.75 83 VAL A O 1
ATOM 682 N N . ASN A 1 84 ? -5.488 -1.394 -6.606 1.00 82.25 84 ASN A N 1
ATOM 683 C CA . ASN A 1 84 ? -4.656 -1.545 -7.785 1.00 82.25 84 ASN A CA 1
ATOM 684 C C . ASN A 1 84 ? -3.808 -0.288 -7.984 1.00 82.25 84 ASN A C 1
ATOM 686 O O . ASN A 1 84 ? -4.347 0.805 -8.146 1.00 82.25 84 ASN A O 1
ATOM 690 N N . ILE A 1 85 ? -2.495 -0.469 -7.992 1.00 81.94 85 ILE A N 1
ATOM 691 C CA . ILE A 1 85 ? -1.512 0.572 -8.246 1.00 81.94 85 ILE A CA 1
ATOM 692 C C . ILE A 1 85 ? -0.964 0.349 -9.643 1.00 81.94 85 ILE A C 1
ATOM 694 O O . ILE A 1 85 ? -0.261 -0.632 -9.893 1.00 81.94 85 ILE A O 1
ATOM 698 N N . LYS A 1 86 ? -1.242 1.290 -10.543 1.00 80.94 86 LYS A N 1
ATOM 699 C CA . LYS A 1 86 ? -0.578 1.326 -11.840 1.00 80.94 86 LYS A CA 1
ATOM 700 C C . LYS A 1 86 ? 0.849 1.830 -11.633 1.00 80.94 86 LYS A C 1
ATOM 702 O O . LYS A 1 86 ? 1.047 2.999 -11.311 1.00 80.94 86 LYS A O 1
ATOM 707 N N . VAL A 1 87 ? 1.825 0.945 -11.789 1.00 77.25 87 VAL A N 1
ATOM 708 C CA . VAL A 1 87 ? 3.244 1.258 -11.641 1.00 77.25 87 VAL A CA 1
ATOM 709 C C . VAL A 1 87 ? 3.776 1.760 -12.985 1.00 77.25 87 VAL A C 1
ATOM 711 O O . VAL A 1 87 ? 3.790 0.987 -13.950 1.00 77.25 87 VAL A O 1
ATOM 714 N N . PRO A 1 88 ? 4.176 3.040 -13.079 1.00 72.19 88 PRO A N 1
ATOM 715 C CA . PRO A 1 88 ? 4.781 3.581 -14.287 1.00 72.19 88 PRO A CA 1
ATOM 716 C C . PRO A 1 88 ? 6.185 3.008 -14.498 1.00 72.19 88 PRO A C 1
ATOM 718 O O . PRO A 1 88 ? 6.808 2.473 -13.583 1.00 72.19 88 PRO A O 1
ATOM 721 N N . GLU A 1 89 ? 6.712 3.155 -15.709 1.00 74.81 89 GLU A N 1
ATOM 722 C CA . GLU A 1 89 ? 8.053 2.660 -16.045 1.00 74.81 89 GLU A CA 1
ATOM 723 C C . GLU A 1 89 ? 9.150 3.311 -15.183 1.00 74.81 89 GLU A C 1
ATOM 725 O O . GLU A 1 89 ? 10.101 2.635 -14.791 1.00 74.81 89 GLU A O 1
ATOM 730 N N . ASN A 1 90 ? 9.003 4.601 -14.850 1.00 73.81 90 ASN A N 1
ATOM 731 C CA . ASN A 1 90 ? 9.956 5.371 -14.044 1.00 73.81 90 ASN A CA 1
ATOM 732 C C . ASN A 1 90 ? 9.664 5.257 -12.536 1.00 73.81 90 ASN A C 1
ATOM 734 O O . ASN A 1 90 ? 8.588 5.642 -12.070 1.00 73.81 90 ASN A O 1
ATOM 738 N N . ILE A 1 91 ? 10.671 4.831 -11.766 1.00 66.50 91 ILE A N 1
ATOM 739 C CA . ILE A 1 91 ? 10.570 4.598 -10.322 1.00 66.50 91 ILE A CA 1
ATOM 740 C C . ILE A 1 91 ? 10.221 5.842 -9.492 1.00 66.50 91 ILE A C 1
ATOM 742 O O . ILE A 1 91 ? 9.543 5.716 -8.474 1.00 66.50 91 ILE A O 1
ATOM 746 N N . GLU A 1 92 ? 10.618 7.045 -9.920 1.00 67.12 92 GLU A N 1
ATOM 747 C CA . GLU A 1 92 ? 10.281 8.290 -9.209 1.00 67.12 92 GLU A CA 1
ATOM 748 C C . GLU A 1 92 ? 8.769 8.547 -9.223 1.00 67.12 92 GLU A C 1
ATOM 750 O O . GLU A 1 92 ? 8.197 9.072 -8.271 1.00 67.12 92 GLU A O 1
ATOM 755 N N . SER A 1 93 ? 8.095 8.112 -10.289 1.00 69.31 93 SER A N 1
ATOM 756 C CA . SER A 1 93 ? 6.638 8.201 -10.406 1.00 69.31 93 SER A CA 1
ATOM 757 C C . SER A 1 93 ? 5.920 7.053 -9.680 1.00 69.31 93 SER A C 1
ATOM 759 O O . SER A 1 93 ? 4.736 7.177 -9.361 1.00 69.31 93 SER A O 1
ATOM 761 N N . CYS A 1 94 ? 6.619 5.956 -9.365 1.00 70.25 94 CYS A N 1
ATOM 762 C CA . CYS A 1 94 ? 6.071 4.827 -8.607 1.00 70.25 94 CYS A CA 1
ATOM 763 C C . CYS A 1 94 ? 5.806 5.183 -7.144 1.00 70.25 94 CYS A C 1
ATOM 765 O O . CYS A 1 94 ? 4.805 4.745 -6.584 1.00 70.25 94 CYS A O 1
ATOM 767 N N . GLU A 1 95 ? 6.680 5.985 -6.531 1.00 73.44 95 GLU A N 1
ATOM 768 C CA . GLU A 1 95 ? 6.512 6.456 -5.153 1.00 73.44 95 GLU A CA 1
ATOM 769 C C . GLU A 1 95 ? 5.218 7.263 -5.002 1.00 73.44 95 GLU A C 1
ATOM 771 O O . GLU A 1 95 ? 4.397 6.979 -4.128 1.00 73.44 95 GLU A O 1
ATOM 776 N N . LEU A 1 96 ? 4.991 8.210 -5.915 1.00 74.38 96 LEU A N 1
ATOM 777 C CA . LEU A 1 96 ? 3.770 9.008 -5.945 1.00 74.38 96 LEU A CA 1
ATOM 778 C C . LEU A 1 96 ? 2.526 8.137 -6.177 1.00 74.38 96 LEU A C 1
ATOM 780 O O . LEU A 1 96 ? 1.540 8.270 -5.454 1.00 74.38 96 LEU A O 1
ATOM 784 N N . ALA A 1 97 ? 2.581 7.220 -7.150 1.00 75.88 97 ALA A N 1
ATOM 785 C CA . ALA A 1 97 ? 1.475 6.311 -7.446 1.00 75.88 97 ALA A CA 1
ATOM 786 C C . ALA A 1 97 ? 1.123 5.417 -6.243 1.00 75.88 97 ALA A C 1
ATOM 788 O O . ALA A 1 97 ? -0.057 5.206 -5.952 1.00 75.88 97 ALA A O 1
ATOM 789 N N . LEU A 1 98 ? 2.132 4.931 -5.514 1.00 77.50 98 LEU A N 1
ATOM 790 C CA . LEU A 1 98 ? 1.956 4.136 -4.301 1.00 77.50 98 LEU A CA 1
ATOM 791 C C . LEU A 1 98 ? 1.286 4.945 -3.189 1.00 77.50 98 LEU A C 1
ATOM 793 O O . LEU A 1 98 ? 0.310 4.485 -2.598 1.00 77.50 98 LEU A O 1
ATOM 797 N N . LEU A 1 99 ? 1.775 6.153 -2.926 1.00 76.88 99 LEU A N 1
ATOM 798 C CA . LEU A 1 99 ? 1.276 7.003 -1.848 1.00 76.88 99 LEU A CA 1
ATOM 799 C C . LEU A 1 99 ? -0.164 7.477 -2.089 1.00 76.88 99 LEU A C 1
ATOM 801 O O . LEU A 1 99 ? -0.990 7.389 -1.181 1.00 76.88 99 LEU A O 1
ATOM 805 N N . GLU A 1 100 ? -0.500 7.895 -3.311 1.00 78.75 100 GLU A N 1
ATOM 806 C CA . GLU A 1 100 ? -1.882 8.239 -3.682 1.00 78.75 100 GLU A CA 1
ATOM 807 C C . GLU A 1 100 ? -2.819 7.028 -3.561 1.00 78.75 100 GLU A C 1
ATOM 809 O O . GLU A 1 100 ? -3.936 7.139 -3.049 1.00 78.75 100 GLU A O 1
ATOM 814 N N . SER A 1 101 ? -2.346 5.842 -3.951 1.00 79.75 101 SER A N 1
ATOM 815 C CA . SER A 1 101 ? -3.126 4.609 -3.823 1.00 79.75 101 SER A CA 1
ATOM 816 C C . SER A 1 101 ? -3.376 4.234 -2.361 1.00 79.75 101 SER A C 1
ATOM 818 O O . SER A 1 101 ? -4.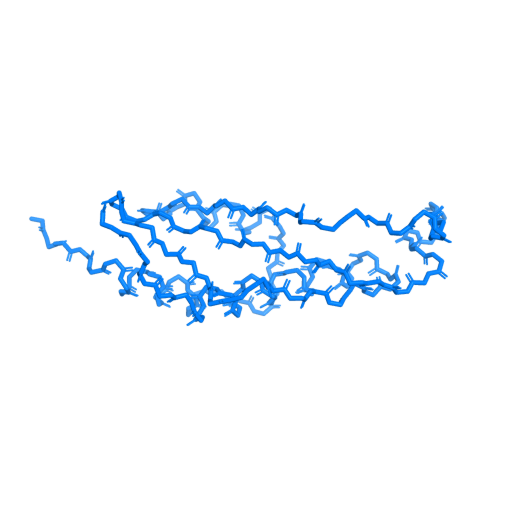500 3.878 -2.009 1.00 79.75 101 SER A O 1
ATOM 820 N N . ILE A 1 102 ? -2.370 4.364 -1.489 1.00 79.25 102 ILE A N 1
ATOM 821 C CA . ILE A 1 102 ? -2.514 4.145 -0.041 1.00 79.25 102 ILE A CA 1
ATOM 822 C C . ILE A 1 102 ? -3.512 5.145 0.546 1.00 79.25 102 ILE A C 1
ATOM 824 O O . ILE A 1 102 ? -4.432 4.740 1.253 1.00 79.25 102 ILE A O 1
ATOM 828 N N . LYS A 1 103 ? -3.395 6.435 0.216 1.00 79.56 103 LY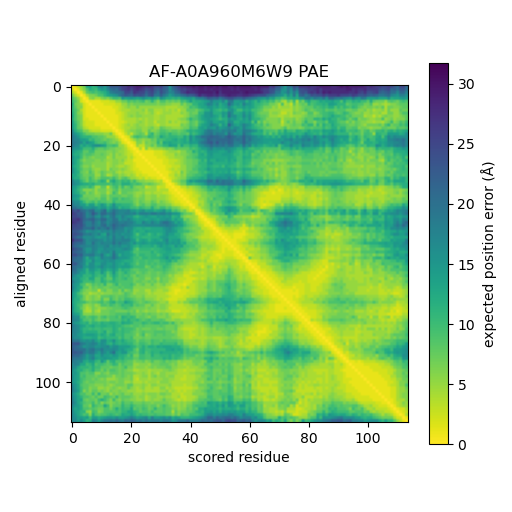S A N 1
ATOM 829 C CA . LYS A 1 103 ? -4.336 7.467 0.671 1.00 79.56 103 LYS A CA 1
ATOM 830 C C . LYS A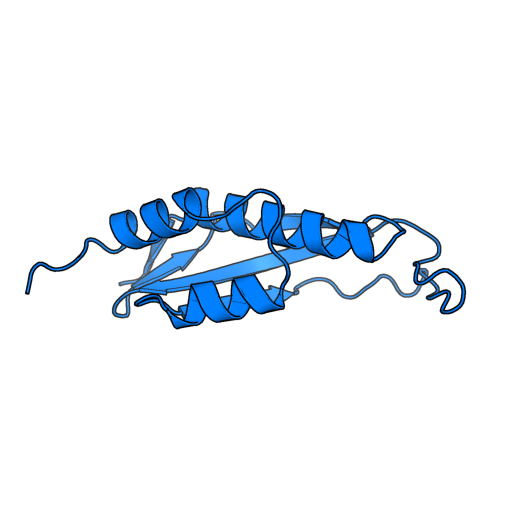 1 103 ? -5.775 7.139 0.272 1.00 79.56 103 LYS A C 1
ATOM 832 O O . LYS A 1 103 ? -6.684 7.210 1.101 1.00 79.56 103 LYS A O 1
ATOM 837 N N . HIS A 1 104 ? -5.994 6.754 -0.984 1.00 79.50 104 HIS A N 1
ATOM 838 C CA . HIS A 1 104 ? -7.317 6.352 -1.452 1.00 79.50 104 HIS A CA 1
ATOM 839 C C . HIS A 1 104 ? -7.825 5.114 -0.705 1.00 79.50 104 HIS A C 1
ATOM 841 O O . HIS A 1 104 ? -8.989 5.069 -0.307 1.00 79.50 104 HIS A O 1
ATOM 847 N N . ALA A 1 105 ? -6.959 4.124 -0.481 1.00 79.50 105 ALA A N 1
ATOM 848 C CA . ALA A 1 105 ? -7.304 2.922 0.262 1.00 79.50 105 ALA A CA 1
ATOM 849 C C . ALA A 1 105 ? -7.805 3.261 1.669 1.00 79.50 105 ALA A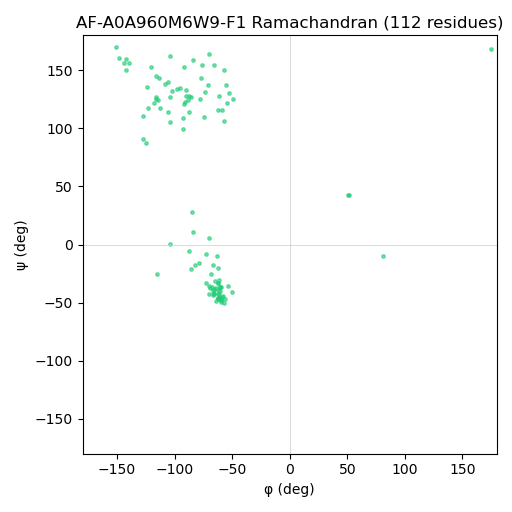 C 1
ATOM 851 O O . ALA A 1 105 ? -8.903 2.853 2.035 1.00 79.50 105 ALA A O 1
ATOM 852 N N . ILE A 1 106 ? -7.044 4.084 2.396 1.00 80.06 106 ILE A N 1
ATOM 853 C CA . ILE A 1 106 ? -7.359 4.558 3.747 1.00 80.06 106 ILE A CA 1
ATOM 854 C C . ILE A 1 106 ? -8.706 5.290 3.774 1.00 80.06 106 ILE A C 1
ATOM 856 O O . ILE A 1 106 ? -9.524 5.009 4.644 1.00 80.06 106 ILE A O 1
ATOM 860 N N . ASN A 1 107 ? -8.974 6.168 2.801 1.00 79.00 107 ASN A N 1
ATOM 861 C CA . ASN A 1 107 ? -10.265 6.862 2.681 1.00 79.00 107 ASN A CA 1
ATOM 862 C C . ASN A 1 107 ? -11.449 5.924 2.447 1.00 79.00 107 ASN A C 1
ATOM 864 O O . ASN A 1 107 ? -12.565 6.220 2.864 1.00 79.00 107 ASN A O 1
ATOM 868 N N . SER A 1 108 ? -11.216 4.824 1.735 1.00 80.81 108 SER A N 1
ATOM 869 C CA . SER A 1 108 ? -12.247 3.833 1.427 1.00 80.81 108 SER A CA 1
ATOM 870 C C . SER A 1 108 ? -12.400 2.752 2.498 1.00 80.81 108 SER A C 1
ATOM 872 O O . SER A 1 108 ? -13.290 1.910 2.380 1.00 80.81 108 SER A O 1
ATOM 874 N N . SER A 1 109 ? -11.532 2.740 3.513 1.00 81.75 109 SER A N 1
ATOM 875 C CA . SER A 1 109 ? -11.521 1.709 4.543 1.00 81.75 109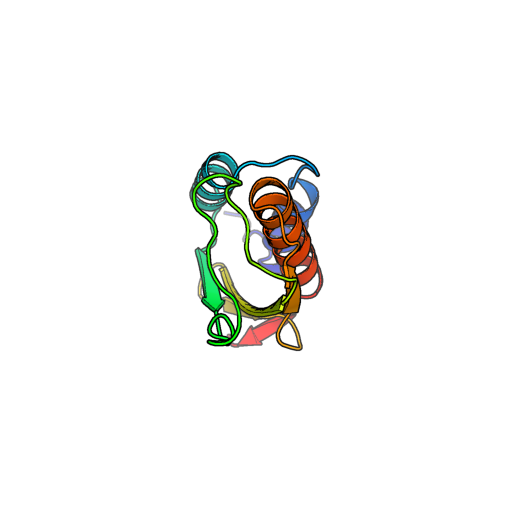 SER A CA 1
ATOM 876 C C . SER A 1 109 ? -12.718 1.830 5.476 1.00 81.75 109 SER A C 1
ATOM 878 O O . SER A 1 109 ?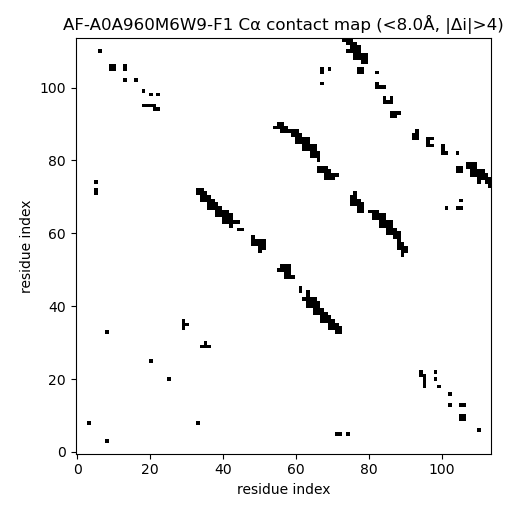 -13.059 2.905 5.965 1.00 81.75 109 SER A O 1
ATOM 880 N N . SER A 1 110 ? -13.309 0.685 5.791 1.00 81.00 110 SER A N 1
ATOM 881 C CA . SER A 1 110 ? -14.375 0.559 6.782 1.00 81.00 110 SER A CA 1
ATOM 882 C C . SER A 1 110 ? -13.949 -0.393 7.891 1.00 81.00 110 SER A C 1
ATOM 884 O O . SER A 1 110 ? -13.133 -1.290 7.661 1.00 81.00 110 SER A O 1
ATOM 886 N N . GLN A 1 111 ? -14.504 -0.216 9.092 1.00 79.81 111 GLN A N 1
ATOM 887 C CA . GLN A 1 111 ? -14.272 -1.161 10.180 1.00 79.81 111 GLN A CA 1
ATOM 888 C C . GLN A 1 111 ? -14.803 -2.532 9.758 1.00 79.81 111 GLN A C 1
ATOM 890 O O . GLN A 1 111 ? -15.950 -2.647 9.332 1.00 79.81 111 GLN A O 1
ATOM 895 N N . VAL A 1 112 ? -13.971 -3.559 9.876 1.00 80.56 112 VAL A N 1
ATOM 896 C CA . VAL A 1 112 ? -14.326 -4.915 9.443 1.00 80.56 112 VAL A CA 1
ATOM 897 C C . VAL A 1 112 ? -14.388 -5.901 10.617 1.00 80.56 112 VAL A C 1
ATOM 899 O O . VAL A 1 112 ? -15.105 -6.892 10.530 1.00 80.56 112 VAL A O 1
ATOM 902 N N . TRP A 1 113 ? -13.664 -5.636 11.716 1.00 74.44 113 TRP A N 1
ATOM 903 C CA . TRP A 1 113 ? -13.546 -6.526 12.886 1.00 74.44 113 TRP A CA 1
ATOM 904 C C . TRP A 1 113 ? -13.482 -5.675 14.171 1.00 74.44 113 TRP A C 1
ATOM 906 O O . TRP A 1 113 ? -13.135 -4.489 14.108 1.00 74.44 113 TRP A O 1
ATOM 916 N N . ASN A 1 114 ? -13.853 -6.253 15.319 1.00 57.62 114 ASN A N 1
ATOM 917 C CA . ASN A 1 114 ? -13.793 -5.610 16.641 1.00 57.62 114 ASN A CA 1
ATOM 918 C C . ASN A 1 114 ? -12.602 -6.107 17.449 1.00 57.62 114 ASN A C 1
ATOM 920 O O . ASN A 1 114 ? -12.357 -7.332 17.398 1.00 57.62 114 ASN A O 1
#

Secondary structure (DSSP, 8-state):
-----HHHHHHHHHHT--SS--HHHHHHHHHTSSEEEEEEE--PPPTTPPEETTTTEESS-EEEEEEEEEEETTEEEE-SSPEEEEE-SBHHHHHHHHHHHHHHHHHH-EE---

Mean predicted aligned error: 8.62 Å

Nearest PDB structures (foldseek):
  1ohs-assembly2_D  TM=5.295E-01  e=8.809E-01  Comamonas testosteroni
  3m8c-assembly1_A  TM=6.022E-01  e=1.589E+00  Comamonas testosteroni
  1ocv-assembly2_C  TM=5.328E-01  e=1.255E+00  Comamonas testosteroni
  7wno-assembly1_X  TM=2.348E-01  e=8.800E+00  Arthrobacter globiformis

Sequence (114 aa):
MTMQNASYTIQKFSENFPKIIKIKQFIELVKEQVFEIEIDFIQRIPGILTWNPNSNSFSGEYNLLVYPRITVNGKNFAPPKAVNIKVPENIESCELALLESIKHAINSSSQVWN